Protein AF-A0A6B3I1Z7-F1 (afdb_monomer)

Secondary structure (DSSP, 8-state):
-EE----S---HHHHHHHHHHHHHHHHHSPTT--EEEES-SSHHHHHHHHHHHTT--EEEEPPS--

Solvent-accessible surface area (backbone atoms only — not 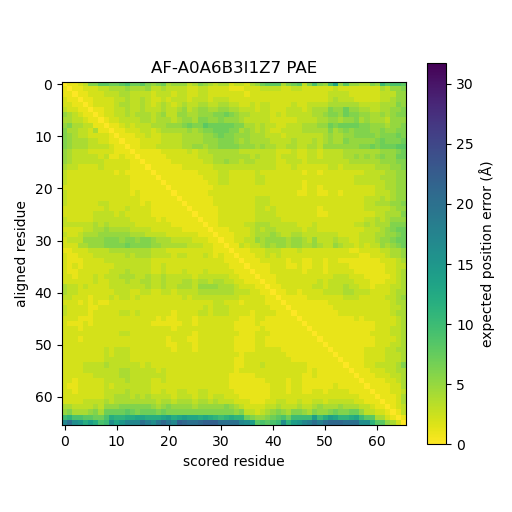comparable to full-atom values): 3902 Å² total; per-residue (Å²): 112,49,73,68,85,73,55,57,78,58,47,76,75,51,48,58,59,50,42,54,54,48,43,55,55,60,66,70,46,63,88,88,46,32,35,40,31,54,68,60,54,32,44,38,46,51,48,54,50,43,34,54,76,68,73,31,55,73,48,73,42,72,74,93,72,134

Nearest PDB structures (foldseek):
  2nrw-assembly1_A  TM=5.251E-01  e=1.050E-01  Thermotoga maritima
  7pam-assembly1_J  TM=4.612E-01  e=9.165E-02  Mycoplasmoides pneumoniae M129
  4nal-assembly1_A-2  TM=4.641E-01  e=7.072E-01  Arabidopsis thaliana
  3j9m-assembly1_AI  TM=4.484E-01  e=1.398E+00  Homo sapiens
  6zm6-assembly1_AI  TM=5.621E-01  e=3.627E+00  Homo sapiens

Mean predicted aligned error: 2.89 Å

pLDDT: mean 92.62, std 4.77, range [62.34, 97.75]

Sequence (66 aa):
MIAVVGHTDLTEDAHGVVRAALRTRLAQAPAGTGALVRAGRGLPQVYGRAAREAGRPLTVVLPAEG

Radius of gyration: 11.52 Å; Cα contacts (8 Å, |Δi|>4): 95; chains: 1; bounding box: 26×26×28 Å

Foldseek 3Di:
DDEDDDDQDQDPVNLVVLLVVLLVVLVPDDPQDAYEYEDGHDPRVSNQVSCVVSVHHYDYDYDPDD

Structure (mmCIF, N/CA/C/O backbone):
data_AF-A0A6B3I1Z7-F1
#
_entry.id   AF-A0A6B3I1Z7-F1
#
loop_
_atom_site.group_PDB
_atom_site.id
_atom_site.type_symbol
_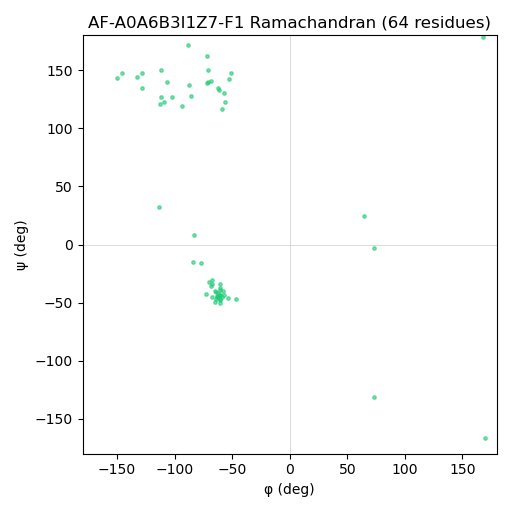atom_site.label_atom_id
_atom_site.label_alt_id
_atom_site.label_comp_id
_atom_site.label_asym_id
_atom_site.label_entity_id
_atom_site.label_seq_id
_atom_site.pdbx_PDB_ins_code
_atom_site.Cartn_x
_atom_site.Cartn_y
_atom_site.Cartn_z
_atom_site.occupancy
_atom_site.B_iso_or_equiv
_atom_site.auth_seq_id
_atom_site.auth_comp_id
_atom_site.auth_asym_id
_atom_site.auth_atom_id
_atom_site.pdbx_PDB_model_num
ATOM 1 N N . MET A 1 1 ? -12.149 2.023 2.651 1.00 88.50 1 MET A N 1
ATOM 2 C CA . MET A 1 1 ? -10.996 1.252 2.135 1.00 88.50 1 MET A CA 1
ATOM 3 C C . MET A 1 1 ? -10.268 2.116 1.117 1.00 88.50 1 MET A C 1
ATOM 5 O O . MET A 1 1 ? -10.941 2.875 0.432 1.00 88.50 1 MET A O 1
ATOM 9 N N . ILE A 1 2 ? -8.939 2.042 1.036 1.00 93.12 2 ILE A N 1
ATOM 10 C CA . ILE A 1 2 ? -8.129 2.751 0.032 1.00 93.12 2 ILE A CA 1
ATOM 11 C C . ILE A 1 2 ? -7.537 1.709 -0.914 1.00 93.12 2 ILE A C 1
ATOM 13 O O . ILE A 1 2 ? -6.914 0.756 -0.457 1.00 93.12 2 ILE A O 1
ATOM 17 N N . ALA A 1 3 ? -7.737 1.897 -2.216 1.00 94.44 3 ALA A N 1
ATOM 18 C CA . ALA A 1 3 ? -7.106 1.101 -3.260 1.00 94.44 3 ALA A CA 1
ATOM 19 C C . ALA A 1 3 ? -6.110 1.964 -4.039 1.00 94.44 3 ALA A C 1
ATOM 21 O O . ALA A 1 3 ? -6.302 3.175 -4.163 1.00 94.44 3 ALA A O 1
ATOM 22 N N . VAL A 1 4 ? -5.059 1.343 -4.570 1.00 91.56 4 VAL A N 1
ATOM 23 C CA . VAL A 1 4 ? -4.083 2.015 -5.435 1.00 91.56 4 VAL A CA 1
ATOM 24 C C . VAL A 1 4 ? -3.878 1.242 -6.729 1.00 91.56 4 VAL A C 1
ATOM 26 O O . VAL A 1 4 ? -3.926 0.012 -6.754 1.00 91.56 4 VAL A O 1
ATOM 29 N N . VAL A 1 5 ? -3.609 1.987 -7.797 1.00 89.75 5 VAL A N 1
ATOM 30 C CA . VAL A 1 5 ? -3.246 1.471 -9.117 1.00 89.75 5 VAL A CA 1
ATOM 31 C C . VAL A 1 5 ? -2.030 2.248 -9.593 1.00 89.75 5 VAL A C 1
ATOM 33 O O . VAL A 1 5 ? -1.898 3.437 -9.303 1.00 89.75 5 VAL A O 1
ATOM 36 N N . GLY A 1 6 ? -1.125 1.579 -10.297 1.00 89.50 6 GLY A N 1
ATOM 37 C CA . GLY A 1 6 ? 0.037 2.232 -10.872 1.00 89.50 6 GLY A CA 1
ATOM 38 C C . GLY A 1 6 ? 1.048 1.244 -11.420 1.00 89.50 6 GLY A C 1
ATOM 39 O O . GLY A 1 6 ? 0.756 0.065 -11.606 1.00 89.50 6 GLY A O 1
ATOM 40 N N . HIS A 1 7 ? 2.229 1.780 -11.689 1.00 90.31 7 HIS A N 1
ATOM 41 C CA . HIS A 1 7 ? 3.253 1.175 -12.523 1.00 90.31 7 HIS A CA 1
ATOM 42 C C . HIS A 1 7 ? 3.925 -0.023 -11.841 1.00 90.31 7 HIS A C 1
ATOM 44 O O . HIS A 1 7 ? 4.214 0.000 -10.638 1.00 90.31 7 HIS A O 1
ATOM 50 N N . THR A 1 8 ? 4.175 -1.076 -12.620 1.00 90.38 8 THR A N 1
ATOM 51 C CA . THR A 1 8 ? 4.852 -2.303 -12.166 1.00 90.38 8 THR A CA 1
ATOM 52 C C . THR A 1 8 ? 6.375 -2.193 -12.196 1.00 90.38 8 THR A C 1
ATOM 54 O O . THR A 1 8 ? 7.065 -3.016 -11.598 1.00 90.38 8 THR A O 1
ATOM 57 N N . ASP A 1 9 ? 6.884 -1.179 -12.886 1.00 89.81 9 ASP A N 1
ATOM 58 C CA . ASP A 1 9 ? 8.277 -0.924 -13.248 1.00 89.81 9 ASP A CA 1
ATOM 59 C C . ASP A 1 9 ? 8.838 0.327 -12.554 1.00 89.81 9 ASP A C 1
ATOM 61 O O . ASP A 1 9 ? 9.693 1.026 -13.092 1.00 89.81 9 ASP A O 1
ATOM 65 N N . LEU A 1 10 ? 8.372 0.613 -11.333 1.00 89.56 10 LEU A N 1
ATOM 66 C CA . LEU A 1 10 ? 8.983 1.664 -10.522 1.00 89.56 10 LEU A CA 1
ATOM 67 C C . LEU A 1 10 ? 10.480 1.381 -10.329 1.00 89.56 10 LEU A C 1
ATOM 69 O O . LEU A 1 10 ? 10.873 0.284 -9.930 1.00 89.56 10 LEU A O 1
ATOM 73 N N . THR A 1 11 ? 11.300 2.395 -10.597 1.00 90.25 11 THR A N 1
ATOM 74 C CA . THR A 1 11 ? 12.731 2.367 -10.292 1.00 90.25 11 THR A CA 1
ATOM 75 C C . THR A 1 11 ? 12.958 2.483 -8.784 1.00 90.25 11 THR A C 1
ATOM 77 O O . THR A 1 11 ? 12.087 2.948 -8.042 1.00 90.25 11 THR A O 1
ATOM 80 N N . GLU A 1 12 ? 14.149 2.108 -8.316 1.00 86.69 12 GLU A N 1
ATOM 81 C CA . GLU A 1 12 ? 14.497 2.234 -6.894 1.00 86.69 12 GLU A CA 1
ATOM 82 C C . GLU A 1 12 ? 14.445 3.689 -6.401 1.00 86.69 12 GLU A C 1
ATOM 84 O O . GLU A 1 12 ? 13.927 3.954 -5.315 1.00 86.69 12 GLU A O 1
ATOM 89 N N . ASP A 1 13 ? 14.861 4.655 -7.225 1.00 89.19 13 ASP A N 1
ATOM 90 C CA . ASP A 1 13 ? 14.738 6.079 -6.889 1.00 89.19 13 ASP A CA 1
ATOM 91 C C . ASP A 1 13 ? 13.264 6.491 -6.732 1.00 89.19 13 ASP A C 1
ATOM 93 O O . ASP A 1 13 ? 12.888 7.188 -5.782 1.00 89.19 13 ASP A O 1
ATOM 97 N N . ALA A 1 14 ? 12.391 5.997 -7.617 1.00 90.94 14 ALA A N 1
ATOM 98 C CA . ALA A 1 14 ? 10.958 6.252 -7.534 1.00 90.94 14 ALA A CA 1
ATOM 99 C C . ALA A 1 14 ? 10.318 5.586 -6.303 1.00 90.94 14 ALA A C 1
ATOM 101 O O . ALA A 1 14 ? 9.370 6.139 -5.736 1.00 90.94 14 ALA A O 1
ATOM 102 N N . HIS A 1 15 ? 10.838 4.443 -5.834 1.00 90.06 15 HIS A N 1
ATOM 103 C CA . HIS A 1 15 ? 10.333 3.776 -4.630 1.00 90.06 15 HIS A CA 1
ATOM 104 C C . HIS A 1 15 ? 10.380 4.685 -3.403 1.00 90.06 15 HIS A C 1
ATOM 106 O O . HIS A 1 15 ? 9.408 4.726 -2.645 1.00 90.06 15 HIS A O 1
ATOM 112 N N . GLY A 1 16 ? 11.477 5.422 -3.204 1.00 90.62 16 GLY A N 1
ATOM 113 C CA . GLY A 1 16 ? 11.638 6.312 -2.053 1.00 90.62 16 GLY A CA 1
ATOM 114 C C . GLY A 1 16 ? 10.572 7.408 -2.017 1.00 90.62 16 GLY A C 1
ATOM 115 O O . GLY A 1 16 ? 9.869 7.570 -1.014 1.00 90.62 16 GLY A O 1
ATOM 116 N N . VAL A 1 17 ? 10.399 8.105 -3.144 1.00 93.88 17 VAL A N 1
ATOM 117 C CA . VAL A 1 17 ? 9.432 9.206 -3.285 1.00 93.88 17 VAL A CA 1
ATOM 118 C C . VAL A 1 17 ? 7.998 8.700 -3.134 1.00 93.88 17 VAL A C 1
ATOM 120 O O . VAL A 1 17 ? 7.213 9.254 -2.359 1.00 93.88 17 VAL A O 1
ATOM 123 N N . VAL A 1 18 ? 7.659 7.604 -3.818 1.00 94.44 18 VAL A N 1
ATOM 124 C CA . VAL A 1 18 ? 6.323 6.999 -3.752 1.00 94.44 18 VAL A CA 1
ATOM 125 C C . VAL A 1 18 ? 6.017 6.525 -2.333 1.00 94.44 18 VAL A C 1
ATOM 127 O O . VAL A 1 18 ? 4.941 6.812 -1.807 1.00 94.44 18 VAL A O 1
ATOM 130 N N . ARG A 1 19 ? 6.958 5.853 -1.660 1.00 93.25 19 ARG A N 1
ATOM 131 C CA . AR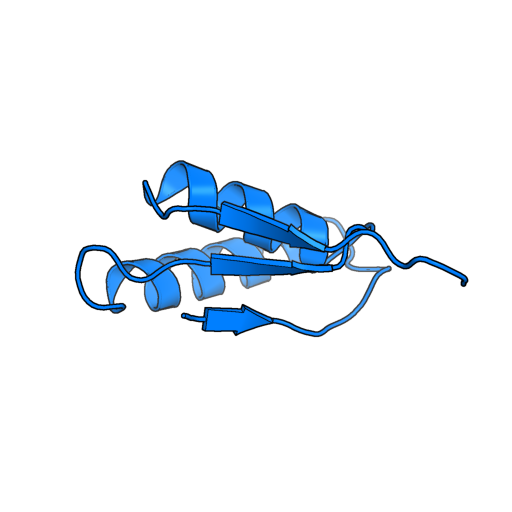G A 1 19 ? 6.768 5.388 -0.279 1.00 93.25 19 ARG A CA 1
ATOM 132 C C . ARG A 1 19 ? 6.519 6.546 0.682 1.00 93.25 19 ARG A C 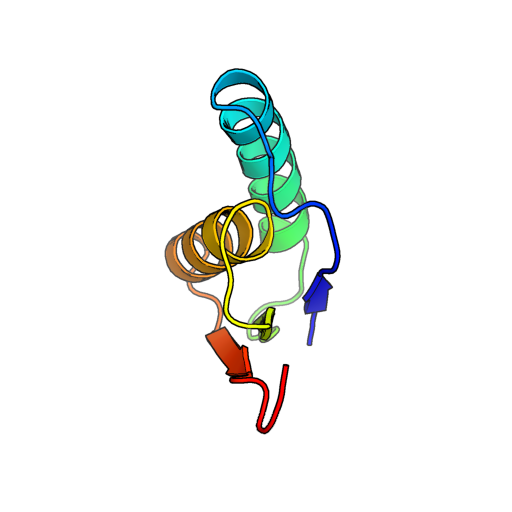1
ATOM 134 O O . ARG A 1 19 ? 5.627 6.435 1.523 1.00 93.25 19 ARG A O 1
ATOM 141 N N . ALA A 1 20 ? 7.264 7.646 0.564 1.00 93.69 20 ALA A N 1
ATOM 142 C CA . ALA A 1 20 ? 7.063 8.829 1.399 1.00 93.69 20 ALA A CA 1
ATOM 143 C C . ALA A 1 20 ? 5.655 9.420 1.208 1.00 93.69 20 ALA A C 1
ATOM 145 O O . ALA A 1 20 ? 4.935 9.631 2.186 1.00 93.69 20 ALA A O 1
ATOM 146 N N . ALA A 1 21 ? 5.220 9.590 -0.045 1.00 94.19 21 ALA A N 1
ATOM 147 C CA . ALA A 1 21 ? 3.880 10.081 -0.356 1.00 94.19 21 ALA A CA 1
ATOM 148 C C . ALA A 1 21 ? 2.780 9.155 0.196 1.00 94.19 21 ALA A C 1
ATOM 150 O O . ALA A 1 21 ? 1.812 9.621 0.801 1.00 94.19 21 ALA A O 1
ATOM 151 N N . LEU A 1 22 ? 2.945 7.838 0.045 1.00 95.38 22 LEU A N 1
ATOM 152 C 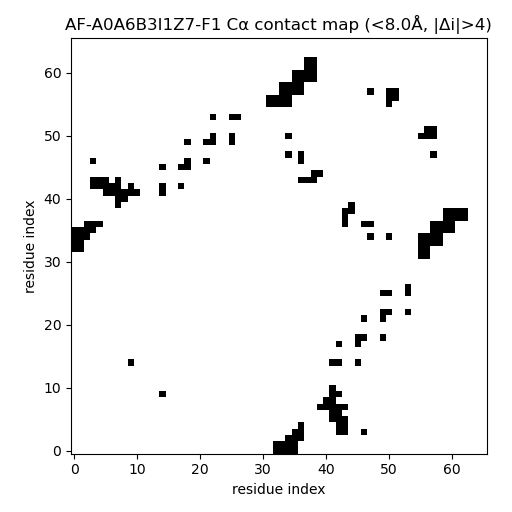CA . LEU A 1 22 ? 1.993 6.849 0.548 1.00 95.38 22 LEU A CA 1
ATOM 153 C C . LEU A 1 22 ? 1.897 6.860 2.073 1.00 95.38 22 LEU A C 1
ATOM 155 O O . LEU A 1 22 ? 0.787 6.796 2.597 1.00 95.38 22 LEU A O 1
ATOM 159 N N . ARG A 1 23 ? 3.017 6.992 2.794 1.00 93.56 23 ARG A N 1
ATOM 160 C CA . ARG A 1 23 ? 3.004 7.104 4.262 1.00 93.56 23 ARG A CA 1
ATOM 161 C C . ARG A 1 23 ? 2.185 8.305 4.721 1.00 93.56 23 ARG A C 1
ATOM 163 O O . ARG A 1 23 ? 1.345 8.144 5.601 1.00 93.56 23 ARG A O 1
ATOM 170 N N . THR A 1 24 ? 2.362 9.467 4.093 1.00 94.25 24 THR A N 1
ATOM 171 C CA . THR A 1 24 ? 1.566 10.662 4.413 1.00 94.25 24 THR A CA 1
ATOM 172 C C . THR A 1 24 ? 0.077 10.425 4.169 1.00 94.25 24 THR A C 1
ATOM 174 O O . THR A 1 24 ? -0.741 10.701 5.045 1.00 94.25 24 THR A O 1
ATOM 177 N N . ARG A 1 25 ? -0.294 9.844 3.020 1.00 93.25 25 ARG A N 1
ATOM 178 C CA . ARG A 1 25 ? -1.705 9.555 2.704 1.00 93.25 25 ARG A CA 1
ATOM 179 C C . ARG A 1 25 ? -2.321 8.528 3.653 1.00 93.25 25 ARG A C 1
ATOM 181 O O . ARG A 1 25 ? -3.457 8.696 4.084 1.00 93.25 25 ARG A O 1
ATOM 188 N N . LEU A 1 26 ? -1.574 7.488 4.014 1.00 93.94 26 LEU A N 1
ATOM 189 C CA . LEU A 1 26 ? -2.024 6.466 4.958 1.00 93.94 26 LEU A CA 1
ATOM 190 C C . LEU A 1 26 ? -2.125 6.998 6.389 1.00 93.94 26 LEU A C 1
ATOM 192 O O . LEU A 1 26 ? -2.998 6.549 7.123 1.00 93.94 26 LEU A O 1
ATOM 196 N N . ALA A 1 27 ? -1.282 7.948 6.794 1.00 91.38 27 ALA A N 1
ATOM 197 C CA . ALA A 1 27 ? -1.378 8.595 8.103 1.00 91.38 27 ALA A CA 1
ATOM 198 C C . ALA A 1 27 ? -2.629 9.481 8.218 1.00 91.38 27 ALA A C 1
ATOM 200 O O . ALA A 1 27 ? -3.256 9.523 9.269 1.00 91.38 27 ALA A O 1
ATOM 201 N N . GLN A 1 28 ? -3.025 10.135 7.123 1.00 93.56 28 GLN A N 1
ATOM 202 C CA . GLN A 1 28 ? -4.223 10.980 7.066 1.00 93.56 28 GLN A CA 1
ATOM 203 C C . GLN A 1 28 ? -5.533 10.184 6.973 1.00 93.56 28 GLN A C 1
ATOM 205 O O . GLN A 1 28 ? -6.609 10.733 7.200 1.00 93.56 28 GLN A O 1
ATOM 210 N N . ALA A 1 29 ? -5.467 8.895 6.633 1.00 93.44 29 ALA A N 1
ATOM 211 C CA . ALA A 1 29 ? -6.651 8.053 6.554 1.00 93.44 29 ALA A CA 1
ATOM 212 C C . ALA A 1 29 ? -7.260 7.811 7.952 1.00 93.44 29 ALA A C 1
ATOM 214 O O . ALA A 1 29 ? -6.511 7.540 8.901 1.00 93.44 29 ALA A O 1
ATOM 215 N N . PRO A 1 30 ? -8.601 7.800 8.091 1.00 94.38 30 PRO A N 1
ATOM 216 C CA . PRO A 1 30 ? -9.262 7.473 9.353 1.00 94.38 30 PRO A CA 1
ATOM 217 C C . PRO A 1 30 ? -8.758 6.158 9.955 1.00 94.38 30 PRO A C 1
ATOM 219 O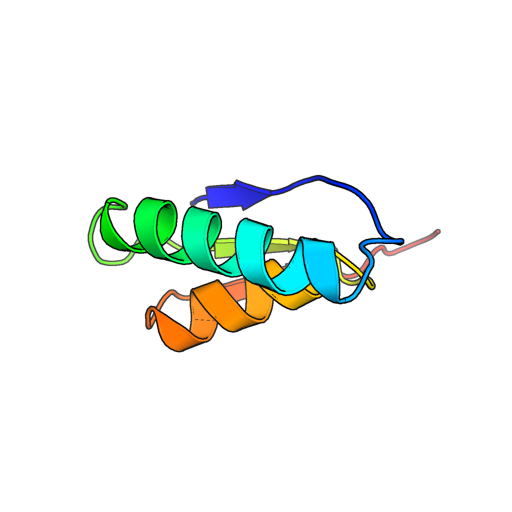 O . PRO A 1 30 ? -8.394 5.225 9.225 1.00 94.38 30 PR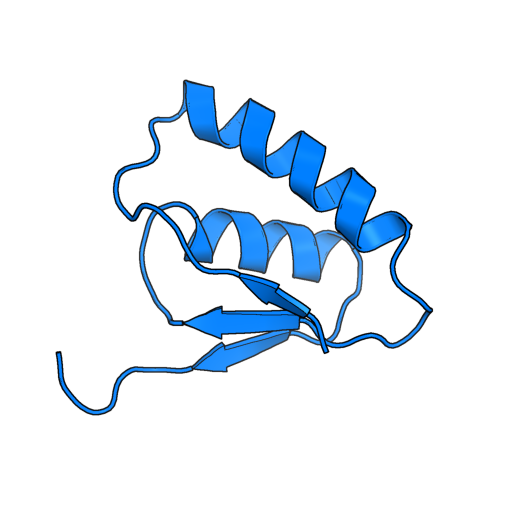O A O 1
ATOM 222 N N . ALA A 1 31 ? -8.730 6.062 11.286 1.00 90.81 31 ALA A N 1
ATOM 223 C CA . ALA A 1 31 ? -8.362 4.835 11.992 1.00 90.81 31 ALA A CA 1
ATOM 224 C C . ALA A 1 31 ? -9.193 3.638 11.489 1.00 90.81 31 ALA A C 1
ATOM 226 O O . ALA A 1 31 ? -10.358 3.782 11.131 1.00 90.81 31 ALA A O 1
ATOM 227 N N . GLY A 1 32 ? -8.570 2.462 11.384 1.00 91.31 32 GLY A N 1
ATOM 228 C CA . GLY A 1 32 ? -9.236 1.255 10.878 1.00 91.31 32 GLY A CA 1
ATOM 229 C C . GLY A 1 32 ? -9.497 1.217 9.364 1.00 91.31 32 GLY A C 1
ATOM 230 O O . GLY A 1 32 ? -9.954 0.194 8.861 1.00 91.31 32 GLY A O 1
ATOM 231 N N . THR A 1 33 ? -9.171 2.271 8.602 1.00 95.56 33 THR A N 1
ATOM 232 C CA . THR A 1 33 ? -9.280 2.230 7.134 1.00 95.56 33 THR A CA 1
ATOM 233 C C . THR A 1 33 ? -8.414 1.108 6.559 1.00 95.56 33 THR A C 1
ATOM 235 O O . THR A 1 33 ? -7.189 1.146 6.674 1.00 95.56 33 THR A O 1
ATOM 238 N N . GLY A 1 34 ? -9.053 0.125 5.919 1.00 96.50 34 GLY A N 1
ATOM 239 C CA . GLY A 1 34 ? -8.364 -0.955 5.213 1.00 96.50 34 GLY A CA 1
ATOM 240 C C . GLY A 1 34 ? -7.688 -0.490 3.919 1.00 96.50 34 GLY A C 1
ATOM 241 O O . GLY A 1 34 ? -8.165 0.437 3.255 1.00 96.50 34 GLY A O 1
ATOM 242 N N . ALA A 1 35 ? -6.604 -1.166 3.559 1.00 96.94 35 ALA A N 1
ATOM 243 C CA . ALA A 1 35 ? -5.834 -1.012 2.333 1.00 96.94 35 ALA A CA 1
ATOM 244 C C . ALA A 1 35 ? -6.086 -2.203 1.397 1.00 96.94 35 ALA A C 1
ATOM 246 O O . ALA A 1 35 ? -6.145 -3.347 1.846 1.00 96.94 35 ALA A O 1
ATOM 247 N N . LEU A 1 36 ? -6.208 -1.936 0.099 1.00 96.88 36 LEU A N 1
ATOM 248 C CA . LEU A 1 36 ? -6.445 -2.933 -0.942 1.00 96.88 36 LEU A CA 1
ATOM 249 C C . LEU A 1 36 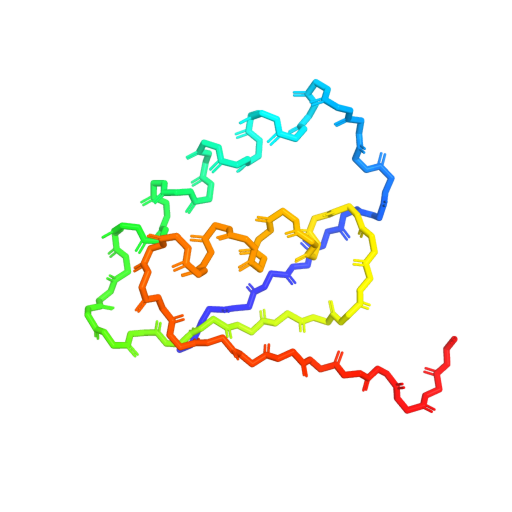? -5.426 -2.779 -2.064 1.00 96.88 36 LEU A C 1
ATOM 251 O O . LEU A 1 36 ? -5.180 -1.669 -2.539 1.00 96.88 36 LEU A O 1
ATOM 255 N N . VAL A 1 37 ? -4.862 -3.892 -2.523 1.00 95.75 37 VAL A N 1
ATOM 256 C CA . VAL A 1 37 ? -3.909 -3.873 -3.633 1.00 95.75 37 VAL A CA 1
ATOM 257 C C . VAL A 1 37 ? -3.958 -5.161 -4.445 1.00 95.75 37 VAL A C 1
ATOM 259 O O . VAL A 1 37 ? -4.121 -6.242 -3.884 1.00 95.75 37 VAL A O 1
ATOM 262 N N . ARG A 1 38 ? -3.799 -5.065 -5.768 1.00 93.94 38 ARG A N 1
ATOM 263 C CA . ARG A 1 38 ? -3.563 -6.238 -6.624 1.00 93.94 38 ARG A CA 1
ATOM 264 C C . ARG A 1 38 ? -2.154 -6.775 -6.365 1.00 93.94 38 ARG A C 1
ATOM 266 O O . ARG A 1 38 ? -1.229 -5.984 -6.248 1.00 93.94 38 ARG A O 1
ATOM 273 N N . ALA A 1 39 ? -1.955 -8.086 -6.322 1.00 92.81 39 ALA A N 1
ATOM 274 C CA . ALA A 1 39 ? -0.618 -8.668 -6.263 1.00 92.81 39 ALA A CA 1
ATOM 275 C C . ALA A 1 39 ? 0.207 -8.323 -7.517 1.00 92.81 39 ALA A C 1
ATOM 277 O O . ALA A 1 39 ? -0.281 -8.425 -8.644 1.00 92.81 39 ALA A O 1
ATOM 278 N N . GLY A 1 40 ? 1.462 -7.919 -7.320 1.00 91.62 40 GLY A N 1
ATOM 279 C CA . GLY A 1 40 ? 2.367 -7.526 -8.400 1.00 91.62 40 GLY A CA 1
ATOM 280 C C . GLY A 1 40 ? 3.632 -6.831 -7.890 1.00 91.62 40 GLY A C 1
ATOM 281 O O . GLY A 1 40 ? 3.796 -6.624 -6.685 1.00 91.62 40 GLY A O 1
ATOM 282 N N . ARG A 1 41 ? 4.528 -6.476 -8.820 1.00 91.81 41 ARG A N 1
ATOM 283 C CA . ARG A 1 41 ? 5.753 -5.691 -8.561 1.00 91.81 41 ARG A CA 1
ATOM 284 C C . ARG A 1 41 ? 5.473 -4.187 -8.659 1.00 91.81 41 ARG A C 1
ATOM 286 O O . ARG A 1 41 ? 4.388 -3.797 -9.078 1.00 91.81 41 ARG A O 1
ATOM 293 N N . GLY A 1 42 ? 6.443 -3.356 -8.280 1.00 93.75 42 GLY A N 1
ATOM 294 C CA . GLY A 1 42 ? 6.344 -1.897 -8.367 1.00 93.75 42 GLY A CA 1
ATOM 295 C C . GLY A 1 42 ? 5.400 -1.318 -7.315 1.00 93.75 42 GLY A C 1
ATOM 296 O O . GLY A 1 42 ? 5.490 -1.667 -6.132 1.00 93.75 42 GLY A O 1
ATOM 297 N N . LEU A 1 43 ? 4.479 -0.441 -7.731 1.00 95.44 43 LEU A N 1
ATOM 298 C CA . LEU A 1 43 ? 3.587 0.272 -6.810 1.00 95.44 43 LEU A CA 1
ATOM 299 C C . LEU A 1 43 ? 2.817 -0.667 -5.865 1.00 95.44 43 LEU A C 1
ATOM 301 O O . LEU A 1 43 ? 2.809 -0.386 -4.662 1.00 95.44 43 LEU A O 1
ATOM 305 N N . PRO A 1 44 ? 2.213 -1.777 -6.339 1.00 94.62 44 PRO A N 1
ATOM 306 C CA . PRO A 1 44 ? 1.582 -2.750 -5.465 1.00 94.62 44 PRO A CA 1
ATOM 307 C C . PRO A 1 44 ? 2.395 -3.174 -4.240 1.00 94.62 44 PRO A C 1
ATOM 309 O O . PRO A 1 44 ? 1.895 -3.191 -3.112 1.00 94.62 44 PRO A O 1
ATOM 312 N N . GLN A 1 45 ? 3.672 -3.480 -4.455 1.00 93.19 45 GLN A N 1
ATOM 313 C CA . GLN A 1 45 ? 4.568 -3.953 -3.411 1.00 93.19 45 GLN A CA 1
ATOM 314 C C . GLN A 1 45 ? 4.945 -2.823 -2.445 1.00 93.19 45 GLN A C 1
ATOM 316 O O . GLN A 1 45 ? 4.936 -3.025 -1.227 1.00 93.19 45 GLN A O 1
ATOM 321 N N . VAL A 1 46 ? 5.233 -1.627 -2.972 1.00 95.75 46 VAL A N 1
ATOM 322 C CA . VAL A 1 46 ? 5.558 -0.439 -2.164 1.00 95.75 46 VAL A CA 1
ATOM 323 C C . VAL A 1 46 ? 4.372 -0.048 -1.278 1.00 95.75 46 VAL A C 1
ATOM 325 O O . VAL A 1 46 ? 4.543 0.187 -0.080 1.00 95.75 46 VAL A O 1
ATOM 328 N N . TYR A 1 47 ? 3.159 -0.044 -1.833 1.00 96.31 47 TYR A N 1
ATOM 329 C CA . TYR A 1 47 ? 1.948 0.284 -1.088 1.00 96.31 47 TYR A CA 1
ATOM 330 C C . TYR A 1 47 ? 1.597 -0.752 -0.028 1.00 96.31 47 TYR A C 1
ATOM 332 O O . TYR A 1 47 ? 1.321 -0.374 1.108 1.00 96.31 47 TYR A O 1
ATOM 340 N N . GLY A 1 48 ? 1.666 -2.047 -0.350 1.00 95.75 48 GLY A N 1
ATOM 341 C CA . GLY A 1 48 ? 1.410 -3.103 0.631 1.00 95.75 48 GLY A CA 1
ATOM 342 C C . GLY A 1 48 ? 2.345 -3.013 1.844 1.00 95.75 48 GLY A C 1
ATOM 343 O O . GLY A 1 48 ? 1.903 -3.170 2.983 1.00 95.75 48 GLY A O 1
ATOM 344 N N . ARG A 1 49 ? 3.628 -2.692 1.622 1.00 94.62 49 ARG A N 1
ATOM 345 C CA . ARG A 1 49 ? 4.590 -2.445 2.711 1.00 94.62 49 ARG A CA 1
ATOM 346 C C . ARG A 1 49 ? 4.222 -1.208 3.526 1.00 94.62 49 ARG A C 1
ATOM 348 O O . ARG A 1 49 ? 4.126 -1.306 4.745 1.00 94.62 49 ARG A O 1
ATOM 355 N N . ALA A 1 50 ? 3.942 -0.084 2.867 1.00 95.94 50 ALA A N 1
ATOM 356 C CA . ALA A 1 50 ? 3.551 1.149 3.550 1.00 95.94 50 ALA A CA 1
ATOM 357 C C . ALA A 1 50 ? 2.262 0.976 4.378 1.00 95.94 50 ALA A C 1
ATOM 359 O O . ALA A 1 50 ? 2.176 1.476 5.497 1.00 95.94 50 ALA A O 1
ATOM 360 N N . ALA A 1 51 ? 1.279 0.229 3.867 1.00 95.94 51 ALA A N 1
ATOM 361 C CA . ALA A 1 51 ? 0.044 -0.087 4.580 1.00 95.94 51 ALA A CA 1
ATOM 362 C C . ALA A 1 51 ? 0.306 -0.917 5.845 1.00 95.94 51 ALA A C 1
ATOM 364 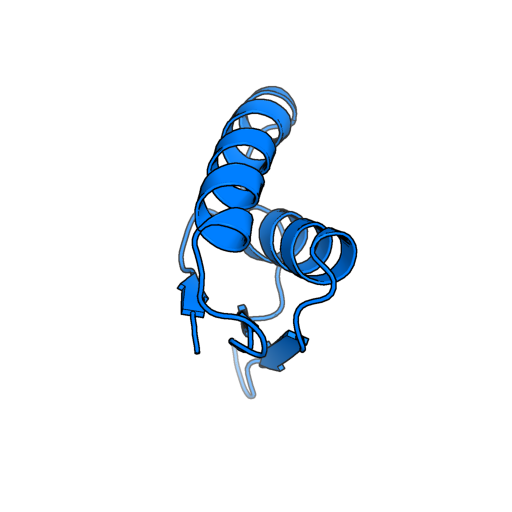O O . ALA A 1 51 ? -0.227 -0.589 6.905 1.00 95.94 51 ALA A O 1
ATOM 365 N N . ARG A 1 52 ? 1.166 -1.942 5.755 1.00 94.38 52 ARG A N 1
ATOM 366 C CA . ARG A 1 52 ? 1.577 -2.743 6.919 1.00 94.38 52 ARG A CA 1
ATOM 367 C C . ARG A 1 52 ? 2.330 -1.918 7.957 1.00 94.38 52 ARG A C 1
ATOM 369 O O . ARG A 1 52 ? 2.016 -2.009 9.137 1.00 94.38 52 ARG A O 1
ATOM 376 N N . GLU A 1 53 ? 3.275 -1.089 7.523 1.00 94.62 53 GLU A N 1
ATOM 377 C CA . GLU A 1 53 ? 4.023 -0.176 8.401 1.00 94.62 53 GLU A CA 1
ATOM 378 C C . GLU A 1 53 ? 3.109 0.825 9.114 1.00 94.62 53 GLU A C 1
ATOM 380 O O . GLU A 1 53 ? 3.352 1.180 10.262 1.00 94.62 53 GLU A O 1
ATOM 385 N N . ALA A 1 54 ? 2.033 1.254 8.453 1.00 93.56 54 ALA A N 1
ATOM 386 C CA . ALA A 1 54 ? 1.020 2.137 9.020 1.00 93.56 54 ALA A CA 1
ATOM 387 C C . ALA A 1 54 ? -0.052 1.401 9.854 1.00 93.56 54 ALA A C 1
ATOM 389 O O . ALA A 1 54 ? -1.059 2.012 10.211 1.00 93.56 54 ALA A O 1
ATOM 390 N N . GLY A 1 55 ? 0.114 0.100 10.129 1.00 94.31 55 GLY A N 1
ATOM 391 C CA . GLY A 1 55 ? -0.831 -0.694 10.922 1.00 94.31 55 GLY A CA 1
ATOM 392 C C . GLY A 1 55 ? -2.212 -0.848 10.277 1.00 94.31 55 GLY A C 1
ATOM 393 O O . GLY A 1 55 ? -3.208 -1.027 10.978 1.00 94.31 55 GLY A O 1
ATOM 394 N N . ARG A 1 56 ? -2.311 -0.730 8.947 1.00 94.94 56 ARG A N 1
ATOM 395 C CA . ARG A 1 56 ? -3.589 -0.816 8.230 1.00 94.94 56 ARG A CA 1
ATOM 396 C C . ARG A 1 56 ? -3.924 -2.271 7.888 1.00 94.94 56 ARG A C 1
ATOM 398 O O . ARG A 1 56 ? -3.041 -2.985 7.403 1.00 94.94 56 ARG A O 1
ATOM 405 N N . PRO A 1 57 ? -5.186 -2.713 8.065 1.00 96.19 57 PRO A N 1
ATOM 406 C CA . PRO A 1 57 ? -5.634 -4.001 7.543 1.00 96.19 57 PRO A CA 1
ATOM 407 C C . PRO A 1 57 ? -5.392 -4.050 6.033 1.00 96.19 57 PRO A C 1
ATOM 409 O O . PRO A 1 57 ? -5.866 -3.169 5.320 1.00 96.19 57 PRO A O 1
ATOM 412 N N . LEU A 1 58 ? -4.637 -5.036 5.548 1.00 96.56 58 LEU A N 1
ATOM 413 C CA . LEU A 1 58 ? -4.249 -5.138 4.140 1.00 96.56 58 LEU A CA 1
ATOM 414 C C . LEU A 1 58 ? -4.917 -6.346 3.482 1.00 96.56 58 LEU A C 1
ATOM 416 O O . LEU A 1 58 ? -4.662 -7.485 3.869 1.00 96.56 58 LEU A O 1
ATOM 420 N N . THR A 1 59 ? -5.690 -6.089 2.432 1.00 97.75 59 THR A N 1
ATOM 421 C CA . THR A 1 59 ? -6.228 -7.102 1.525 1.00 97.75 59 THR A CA 1
ATOM 422 C C . THR A 1 59 ? -5.412 -7.108 0.235 1.00 97.75 59 THR A C 1
ATOM 424 O O . THR A 1 59 ? -5.236 -6.070 -0.407 1.00 97.75 59 THR A O 1
ATOM 427 N N . VAL A 1 60 ? -4.916 -8.283 -0.156 1.00 96.12 60 VAL A N 1
ATOM 428 C CA . VAL A 1 60 ? -4.201 -8.480 -1.422 1.00 96.12 60 VAL A CA 1
ATOM 429 C C . VAL A 1 60 ? -5.077 -9.300 -2.358 1.00 96.12 60 VAL A C 1
ATOM 431 O O . VAL A 1 60 ? -5.483 -10.405 -2.012 1.00 96.12 60 VAL A O 1
ATOM 434 N N . VAL A 1 61 ? -5.363 -8.756 -3.537 1.00 94.94 61 VAL A N 1
ATOM 435 C CA . VAL A 1 61 ? -6.150 -9.423 -4.577 1.00 94.94 61 VAL A CA 1
ATOM 436 C C . VAL A 1 61 ? -5.204 -10.129 -5.531 1.00 94.94 61 VAL A C 1
ATOM 438 O O . VAL A 1 61 ? -4.374 -9.489 -6.179 1.00 94.94 61 VAL A O 1
ATOM 441 N N . LEU A 1 62 ? -5.335 -11.446 -5.629 1.00 94.94 62 LEU A N 1
ATOM 442 C CA . LEU A 1 62 ? -4.661 -12.232 -6.651 1.00 94.94 62 LEU A CA 1
ATOM 443 C C . LEU A 1 62 ? -5.531 -12.214 -7.915 1.00 94.94 62 LEU A C 1
ATOM 445 O O . LEU A 1 62 ? -6.729 -12.486 -7.811 1.00 94.94 62 LEU A O 1
ATOM 449 N N . PRO A 1 63 ? -4.981 -11.857 -9.087 1.00 88.50 63 PRO A N 1
ATOM 450 C CA . PRO A 1 63 ? -5.718 -12.017 -10.331 1.00 88.50 63 PRO A CA 1
ATOM 451 C C . PRO A 1 63 ? -6.022 -13.505 -10.537 1.00 88.50 63 PRO A C 1
ATOM 453 O O . PRO A 1 63 ? -5.140 -14.342 -10.357 1.00 88.50 63 PRO A O 1
ATOM 456 N N . ALA A 1 64 ? -7.269 -13.827 -10.884 1.00 91.19 64 ALA A N 1
ATOM 457 C CA . ALA A 1 64 ? -7.645 -15.193 -11.246 1.00 91.19 64 ALA A CA 1
ATOM 458 C C . ALA A 1 64 ? -6.976 -15.614 -12.565 1.00 91.19 64 ALA A C 1
ATOM 460 O O . ALA A 1 64 ? -6.582 -16.763 -12.720 1.00 91.19 64 ALA A O 1
ATOM 461 N N . GLU A 1 65 ? -6.816 -14.650 -13.475 1.00 79.94 65 GLU A N 1
ATOM 462 C CA . GLU A 1 65 ? -6.189 -14.797 -14.785 1.00 79.94 65 GLU A CA 1
ATOM 463 C C . GLU A 1 65 ? -5.452 -13.492 -15.138 1.00 79.94 65 GLU A C 1
ATOM 465 O O . GLU A 1 65 ? -5.873 -12.400 -14.725 1.00 79.94 65 GLU A O 1
ATOM 470 N N . GLY A 1 66 ? -4.340 -13.603 -15.870 1.00 62.34 66 GLY A N 1
ATOM 471 C CA . GLY A 1 66 ? -3.492 -12.477 -16.275 1.00 62.34 66 GLY A CA 1
ATOM 472 C C . GLY A 1 66 ? -2.012 -12.813 -16.335 1.00 62.34 66 GLY A C 1
ATOM 473 O O . GLY A 1 66 ? -1.526 -13.489 -15.404 1.00 62.34 66 GLY A O 1
#